Protein AF-V5HJ12-F1 (afdb_monomer_lite)

Organism: Ixodes ricinus (NCBI:txid34613)

Foldseek 3Di:
DDPPPPPPCPPPCDLVNLVVVLVVVVVVLVVVLVVLVVQCVVCPPVVVSNVVSVVVNVVSVVVNVVSVVVSCVVPVDPPPPPPPPPPDDD

pLDDT: mean 74.75, std 15.98, range [45.19, 91.5]

Radius of gyration: 23.04 Å; chains: 1; bounding box: 51×32×72 Å

Secondary structure (DSSP, 8-state):
--GGGGS-------HHHHHHHHHHHHHHHHHHHHHHHHHHHH-TT-HHHHHHHHHHHHHHHHHHHHHHHHHHHHH-S-------------

Structure (mmCIF, N/CA/C/O backbone):
data_AF-V5HJ12-F1
#
_entry.id   AF-V5HJ12-F1
#
loop_
_atom_site.group_PDB
_atom_site.id
_atom_site.type_symbol
_atom_site.label_atom_id
_atom_site.label_alt_id
_atom_site.label_comp_id
_atom_site.label_asym_id
_atom_site.label_entity_id
_atom_site.label_seq_id
_atom_site.pdbx_PDB_ins_code
_atom_site.Cartn_x
_atom_site.Cartn_y
_atom_site.Cartn_z
_atom_site.occupancy
_atom_site.B_iso_or_equiv
_atom_site.auth_seq_id
_atom_site.auth_comp_id
_atom_site.auth_asym_id
_atom_site.auth_atom_id
_atom_site.pdbx_PDB_model_num
ATOM 1 N N . PHE A 1 1 ? 39.526 24.115 -20.920 1.00 47.25 1 PHE A N 1
ATOM 2 C CA . PHE A 1 1 ? 38.161 23.570 -21.058 1.00 47.25 1 PHE A CA 1
ATOM 3 C C . PHE A 1 1 ? 38.306 22.061 -21.255 1.00 47.25 1 PHE A C 1
ATOM 5 O O . PHE A 1 1 ? 39.031 21.669 -22.147 1.00 47.25 1 PHE A O 1
ATOM 12 N N . SER A 1 2 ? 37.792 21.170 -20.410 1.00 45.19 2 SER A N 1
ATOM 13 C CA . SER A 1 2 ? 36.595 21.344 -19.602 1.00 45.19 2 SER A CA 1
ATOM 14 C C . SER A 1 2 ? 36.482 20.313 -18.480 1.00 45.19 2 SER A C 1
ATOM 16 O O . SER A 1 2 ? 36.538 19.113 -18.714 1.00 45.19 2 SER A O 1
ATOM 18 N N . VAL A 1 3 ? 36.113 20.804 -17.301 1.00 49.19 3 VAL A N 1
ATOM 19 C CA . VAL A 1 3 ? 35.479 20.070 -16.187 1.00 49.19 3 VAL A CA 1
ATOM 20 C C . VAL A 1 3 ? 34.089 19.494 -16.557 1.00 49.19 3 VAL A C 1
ATOM 22 O O . VAL A 1 3 ? 33.381 18.969 -15.707 1.00 49.19 3 VAL A O 1
ATOM 25 N N . LEU A 1 4 ? 33.690 19.566 -17.835 1.00 50.38 4 LEU A N 1
ATOM 26 C CA . LEU A 1 4 ? 32.377 19.157 -18.351 1.00 50.38 4 LEU A CA 1
ATOM 27 C C . LEU A 1 4 ? 32.250 17.648 -18.612 1.00 50.38 4 LEU A C 1
ATOM 29 O O . LEU A 1 4 ? 31.140 17.179 -18.838 1.00 50.38 4 LEU A O 1
ATOM 33 N N . ALA A 1 5 ? 33.338 16.873 -18.565 1.00 52.19 5 ALA A N 1
ATOM 34 C CA . ALA A 1 5 ? 33.274 15.435 -18.849 1.00 52.19 5 ALA A CA 1
ATOM 35 C C . ALA A 1 5 ? 32.745 14.587 -17.674 1.00 52.19 5 ALA A C 1
ATOM 37 O O . ALA A 1 5 ? 32.332 13.451 -17.886 1.00 52.19 5 ALA A O 1
ATOM 38 N N . LEU A 1 6 ? 32.708 15.124 -16.447 1.00 48.62 6 LEU A N 1
ATOM 39 C CA . LEU A 1 6 ? 32.287 14.367 -15.257 1.00 48.62 6 LEU A CA 1
ATOM 40 C C . LEU A 1 6 ? 30.843 14.663 -14.811 1.00 48.62 6 LEU A C 1
ATOM 42 O O . LEU A 1 6 ? 30.410 14.197 -13.764 1.00 48.62 6 LEU A O 1
ATOM 46 N N . ALA A 1 7 ? 30.077 15.430 -15.594 1.00 54.41 7 ALA A N 1
ATOM 47 C CA . ALA A 1 7 ? 28.705 15.808 -15.241 1.00 54.41 7 ALA A CA 1
ATOM 48 C C . ALA A 1 7 ? 27.613 14.911 -15.865 1.00 54.41 7 ALA A C 1
ATOM 50 O O . ALA A 1 7 ? 26.431 15.144 -15.619 1.00 54.41 7 ALA A O 1
ATOM 51 N N . ALA A 1 8 ? 27.961 13.901 -16.672 1.00 52.56 8 ALA A N 1
ATOM 52 C CA . ALA A 1 8 ? 26.994 13.289 -17.593 1.00 52.56 8 ALA A CA 1
ATOM 53 C C . ALA A 1 8 ? 26.667 11.800 -17.377 1.00 52.56 8 ALA A C 1
ATOM 55 O O . ALA A 1 8 ? 25.884 11.255 -18.147 1.00 52.56 8 ALA A O 1
ATOM 56 N N . HIS A 1 9 ? 27.168 11.132 -16.334 1.00 49.25 9 HIS A N 1
ATOM 57 C CA . HIS A 1 9 ? 26.711 9.771 -16.016 1.00 49.25 9 HIS A CA 1
ATOM 58 C C . HIS A 1 9 ? 25.573 9.813 -14.993 1.00 49.25 9 HIS A C 1
ATOM 60 O O . HIS A 1 9 ? 25.722 9.460 -13.826 1.00 49.25 9 HIS A O 1
ATOM 66 N N . LYS A 1 10 ? 24.399 10.278 -15.430 1.00 57.31 10 LYS A N 1
ATOM 67 C CA . LYS A 1 10 ? 23.167 10.051 -14.669 1.00 57.31 10 LYS A CA 1
ATOM 68 C C . LYS A 1 10 ? 22.877 8.548 -14.782 1.00 57.31 10 LYS A C 1
ATOM 70 O O . LYS A 1 10 ? 22.720 8.085 -15.912 1.00 57.31 10 LYS A O 1
ATOM 75 N N . PRO A 1 11 ? 22.860 7.768 -13.684 1.00 60.34 11 PRO A N 1
ATOM 76 C CA . PRO A 1 11 ? 22.600 6.338 -13.778 1.00 60.34 11 P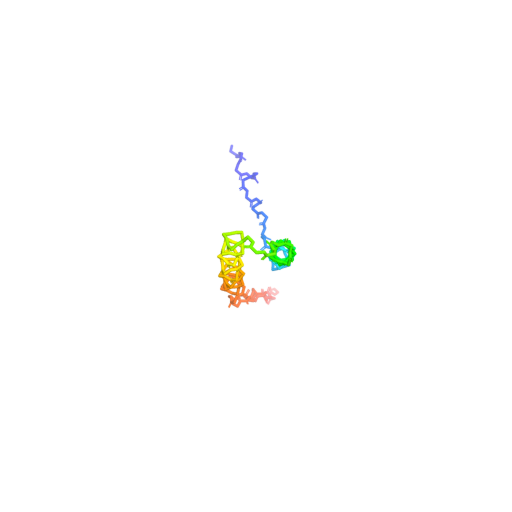RO A CA 1
ATOM 77 C C . PRO A 1 11 ? 21.237 6.154 -14.440 1.00 60.34 11 PRO A C 1
ATOM 79 O O . PRO A 1 11 ? 20.220 6.672 -13.969 1.00 60.34 11 PRO A O 1
ATOM 82 N N . GLN A 1 12 ? 21.238 5.499 -15.598 1.00 67.94 12 GLN A N 1
ATOM 83 C CA . GLN A 1 12 ? 20.028 5.253 -16.357 1.00 67.94 12 GLN A CA 1
ATOM 84 C C . GLN A 1 12 ? 19.241 4.196 -15.585 1.00 67.94 12 GLN A C 1
ATOM 86 O O . GLN A 1 12 ? 19.540 3.012 -15.664 1.00 67.94 12 GLN A O 1
ATOM 91 N N . VAL A 1 13 ? 18.291 4.646 -14.762 1.00 70.56 13 VAL A N 1
ATOM 92 C CA . VAL A 1 13 ? 17.485 3.768 -13.906 1.00 70.56 13 VAL A CA 1
ATOM 93 C C . VAL A 1 13 ? 16.742 2.775 -14.794 1.00 70.56 13 VAL A C 1
ATOM 95 O O . VAL A 1 13 ? 15.816 3.166 -15.524 1.00 70.56 13 VAL A O 1
ATOM 98 N N . THR A 1 14 ? 17.156 1.512 -14.727 1.00 81.50 14 THR A N 1
ATOM 99 C CA . THR A 1 14 ? 16.644 0.438 -15.576 1.00 81.50 14 THR A CA 1
ATOM 100 C C . THR A 1 14 ? 15.239 0.025 -15.139 1.00 81.50 14 THR A C 1
ATOM 102 O O . THR A 1 14 ? 14.775 0.354 -14.043 1.00 81.50 14 THR A O 1
ATOM 105 N N . LEU A 1 15 ? 14.526 -0.719 -15.989 1.00 77.56 15 LEU A N 1
ATOM 106 C CA . LEU A 1 15 ? 13.244 -1.315 -15.602 1.00 77.56 15 LEU A CA 1
ATOM 107 C C . LEU A 1 15 ? 13.404 -2.264 -14.399 1.00 77.56 15 LEU A C 1
ATOM 109 O O . LEU A 1 15 ? 12.529 -2.296 -13.532 1.00 77.56 15 LEU A O 1
ATOM 113 N N . ALA A 1 16 ? 14.528 -2.983 -14.316 1.00 79.81 16 ALA A N 1
ATOM 114 C CA . ALA A 1 16 ? 14.848 -3.863 -13.195 1.00 79.81 16 ALA A CA 1
ATOM 115 C C . ALA A 1 16 ? 14.985 -3.075 -11.882 1.00 79.81 16 ALA A C 1
ATOM 117 O O . ALA A 1 16 ? 14.332 -3.429 -10.903 1.00 79.81 16 ALA A O 1
ATOM 118 N N . ASP A 1 17 ? 15.712 -1.951 -11.887 1.00 79.94 17 ASP A N 1
ATOM 119 C CA . ASP A 1 17 ? 15.860 -1.081 -10.707 1.00 79.94 17 ASP A CA 1
ATOM 120 C C . ASP A 1 17 ? 14.510 -0.524 -10.237 1.00 79.94 17 ASP A C 1
ATOM 122 O O . ASP A 1 17 ? 14.204 -0.504 -9.044 1.00 79.94 17 ASP A O 1
ATOM 126 N N . ARG A 1 18 ? 13.653 -0.109 -11.182 1.00 78.81 18 ARG A N 1
ATOM 127 C CA . ARG A 1 18 ? 12.297 0.382 -10.873 1.00 78.81 18 ARG A CA 1
ATOM 128 C C . ARG A 1 18 ? 11.422 -0.716 -10.278 1.00 78.81 18 ARG A C 1
ATOM 130 O O . ARG A 1 18 ? 10.670 -0.454 -9.342 1.00 78.81 18 ARG A O 1
ATOM 137 N N . THR A 1 19 ? 11.512 -1.928 -10.822 1.00 85.25 19 THR A N 1
ATOM 138 C CA . THR A 1 19 ? 10.734 -3.086 -10.359 1.00 85.25 19 THR A CA 1
ATOM 139 C C . THR A 1 19 ? 11.184 -3.515 -8.967 1.00 85.25 19 THR A C 1
ATOM 141 O O . THR A 1 19 ? 10.349 -3.744 -8.097 1.00 85.25 19 THR A O 1
ATOM 144 N N . MET A 1 20 ? 12.496 -3.542 -8.722 1.00 85.38 20 MET A N 1
ATOM 145 C CA . MET A 1 20 ? 13.071 -3.833 -7.411 1.00 85.38 20 MET A CA 1
ATOM 146 C C . MET A 1 20 ? 12.676 -2.772 -6.374 1.00 85.38 20 MET A C 1
ATOM 148 O O . MET A 1 20 ? 12.281 -3.119 -5.261 1.00 85.38 20 MET A O 1
ATOM 152 N N . GLY A 1 21 ? 12.694 -1.490 -6.754 1.00 85.94 21 GLY A N 1
ATOM 153 C CA . GLY A 1 21 ? 12.223 -0.392 -5.908 1.00 85.94 21 GLY A CA 1
ATOM 154 C C . GLY A 1 21 ? 10.744 -0.519 -5.535 1.00 85.94 21 GLY A C 1
ATOM 155 O O . GLY A 1 21 ? 10.393 -0.387 -4.361 1.00 85.94 21 GLY A O 1
ATOM 156 N N . LEU A 1 22 ? 9.877 -0.851 -6.502 1.00 87.06 22 LEU A N 1
ATOM 157 C CA . LEU A 1 22 ? 8.470 -1.134 -6.216 1.00 87.06 22 LEU A CA 1
ATOM 158 C C . LEU A 1 22 ? 8.325 -2.356 -5.299 1.00 87.06 22 LEU A C 1
ATOM 160 O O . LEU A 1 22 ? 7.559 -2.297 -4.343 1.00 87.06 22 LEU A O 1
ATOM 164 N N . ALA A 1 23 ? 9.056 -3.444 -5.549 1.00 85.25 23 ALA A N 1
ATOM 165 C CA . ALA A 1 23 ? 8.975 -4.661 -4.743 1.00 85.25 23 ALA A CA 1
ATOM 166 C C . ALA A 1 23 ? 9.355 -4.409 -3.273 1.00 85.25 23 ALA A C 1
ATOM 168 O O . ALA A 1 23 ? 8.627 -4.830 -2.373 1.00 85.25 23 ALA A O 1
ATOM 169 N N . ALA A 1 24 ? 10.437 -3.666 -3.022 1.00 89.06 24 ALA A N 1
ATOM 170 C CA . ALA A 1 24 ? 10.851 -3.285 -1.672 1.00 89.06 24 ALA A CA 1
ATOM 171 C C . ALA A 1 24 ? 9.796 -2.411 -0.970 1.00 89.06 24 ALA A C 1
ATOM 173 O O . ALA A 1 24 ? 9.461 -2.639 0.194 1.00 89.06 24 ALA A O 1
ATOM 174 N N . LEU A 1 25 ? 9.223 -1.445 -1.692 1.00 88.81 25 LEU A N 1
ATOM 175 C CA . LEU A 1 25 ? 8.167 -0.581 -1.171 1.00 88.81 25 LEU A CA 1
ATOM 176 C C . LEU A 1 25 ? 6.886 -1.375 -0.858 1.00 88.81 25 LEU A C 1
ATOM 178 O O . LEU A 1 25 ? 6.313 -1.230 0.221 1.00 88.81 25 LEU A O 1
ATOM 182 N N . MET A 1 26 ? 6.477 -2.279 -1.749 1.00 87.62 26 ME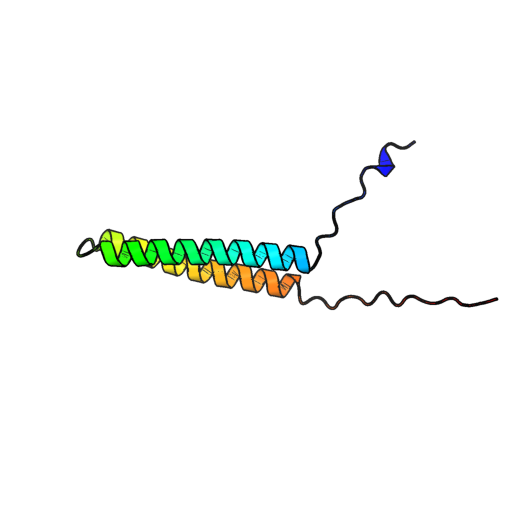T A N 1
ATOM 183 C CA . MET A 1 26 ? 5.329 -3.166 -1.544 1.00 87.62 26 MET A CA 1
ATOM 184 C C . MET A 1 26 ? 5.537 -4.110 -0.355 1.00 87.62 26 MET A C 1
ATOM 186 O O . MET A 1 26 ? 4.606 -4.326 0.423 1.00 87.62 26 MET A O 1
ATOM 190 N N . PHE A 1 27 ? 6.755 -4.623 -0.163 1.00 89.06 27 PHE A N 1
ATOM 191 C CA . PHE A 1 27 ? 7.112 -5.437 0.998 1.00 89.06 27 PHE A CA 1
ATOM 192 C C . PHE A 1 27 ? 6.968 -4.653 2.312 1.00 89.06 27 PHE A C 1
ATOM 194 O O . PHE A 1 27 ? 6.329 -5.131 3.252 1.00 89.06 27 PHE A O 1
ATOM 201 N N . ALA A 1 28 ? 7.473 -3.417 2.368 1.00 88.69 28 ALA A N 1
ATOM 202 C CA . ALA A 1 28 ? 7.336 -2.561 3.547 1.00 88.69 28 ALA A CA 1
ATOM 203 C C . ALA A 1 28 ? 5.865 -2.228 3.868 1.00 88.69 28 ALA A C 1
ATOM 205 O O . ALA A 1 28 ? 5.449 -2.268 5.029 1.00 88.69 28 ALA A O 1
ATOM 206 N N . LEU A 1 29 ? 5.050 -1.945 2.845 1.00 88.44 29 LEU A N 1
ATOM 207 C CA . LEU A 1 29 ? 3.615 -1.686 3.019 1.00 88.44 29 LEU A CA 1
ATOM 208 C C . LEU A 1 29 ? 2.873 -2.937 3.506 1.00 88.44 29 LEU A C 1
ATOM 210 O O . LEU A 1 29 ? 2.030 -2.840 4.400 1.00 88.44 29 LEU A O 1
ATOM 214 N N . ARG A 1 30 ? 3.223 -4.120 2.982 1.00 87.31 30 ARG A N 1
ATOM 215 C CA . ARG A 1 30 ? 2.683 -5.406 3.443 1.00 87.31 30 ARG A CA 1
ATOM 216 C C . ARG A 1 30 ? 3.008 -5.652 4.913 1.00 87.31 30 ARG A C 1
ATOM 218 O O . ARG A 1 30 ? 2.105 -6.026 5.659 1.00 87.31 30 ARG A O 1
ATOM 225 N N . TRP A 1 31 ? 4.249 -5.403 5.328 1.00 89.81 31 TRP A N 1
ATOM 226 C CA . TRP A 1 31 ? 4.674 -5.527 6.723 1.00 89.81 31 TRP A CA 1
ATOM 227 C C . TRP A 1 31 ? 3.893 -4.583 7.646 1.00 89.81 31 TRP A C 1
ATOM 229 O O . TRP A 1 31 ? 3.363 -4.994 8.679 1.00 89.81 31 TRP A O 1
ATOM 239 N N . ARG A 1 32 ? 3.744 -3.314 7.248 1.00 88.12 32 ARG A N 1
ATOM 240 C CA . ARG A 1 32 ? 2.984 -2.319 8.020 1.00 88.12 32 ARG A CA 1
ATOM 241 C C . ARG A 1 32 ? 1.508 -2.696 8.155 1.00 88.12 32 ARG A C 1
ATOM 243 O O . ARG A 1 32 ? 0.915 -2.477 9.209 1.00 88.12 32 ARG A O 1
ATOM 250 N N . LEU A 1 33 ? 0.928 -3.290 7.113 1.00 86.88 33 LEU A N 1
ATOM 251 C CA . LEU A 1 33 ? -0.434 -3.809 7.152 1.00 86.88 33 LEU A CA 1
ATOM 252 C C . LEU A 1 33 ? -0.577 -4.958 8.164 1.00 86.88 33 LEU A C 1
ATOM 254 O O . LEU A 1 33 ? -1.533 -4.956 8.933 1.00 86.88 33 LEU A O 1
ATOM 258 N N . GLU A 1 34 ? 0.368 -5.904 8.217 1.00 88.44 34 GLU A N 1
ATOM 259 C CA . GLU A 1 34 ? 0.342 -6.978 9.230 1.00 88.44 34 GLU A CA 1
ATOM 260 C C . GLU A 1 34 ? 0.431 -6.441 10.642 1.00 88.44 34 GLU A C 1
ATOM 262 O O . GLU A 1 34 ? -0.318 -6.876 11.515 1.00 88.44 34 GLU A O 1
ATOM 267 N N . TYR A 1 35 ? 1.316 -5.470 10.857 1.00 88.25 35 TYR A N 1
ATOM 268 C CA . TYR A 1 35 ? 1.453 -4.822 12.148 1.00 88.25 35 TYR A CA 1
ATOM 269 C C . TYR A 1 35 ? 0.128 -4.198 12.606 1.00 88.25 35 TYR A C 1
ATOM 271 O O . TYR A 1 35 ? -0.302 -4.439 13.733 1.00 88.25 35 TYR A O 1
ATOM 279 N N . LEU A 1 36 ? -0.554 -3.459 11.726 1.00 85.25 36 LEU A N 1
ATOM 280 C CA . LEU A 1 36 ? -1.842 -2.832 12.036 1.00 85.25 36 LEU A CA 1
ATOM 281 C C . LEU A 1 36 ? -2.959 -3.854 12.252 1.00 85.25 36 LEU A C 1
ATOM 283 O O . LEU A 1 36 ? -3.759 -3.693 13.166 1.00 85.25 36 LEU A O 1
ATOM 287 N N . LEU A 1 37 ? -3.000 -4.932 11.469 1.00 84.62 37 LEU A N 1
ATOM 288 C CA . LEU A 1 37 ? -3.959 -6.021 11.684 1.00 84.62 37 LEU A CA 1
ATOM 289 C C . LEU A 1 37 ? -3.726 -6.724 13.026 1.00 84.62 37 LEU A C 1
ATOM 291 O O . LEU A 1 37 ? -4.679 -7.107 13.704 1.00 84.62 37 LEU A O 1
ATOM 295 N N . ASN A 1 38 ? -2.466 -6.880 13.433 1.00 86.62 38 ASN A N 1
ATOM 296 C CA . ASN A 1 38 ? -2.119 -7.454 14.727 1.00 86.62 38 ASN A CA 1
ATOM 297 C C . ASN A 1 38 ? -2.469 -6.503 15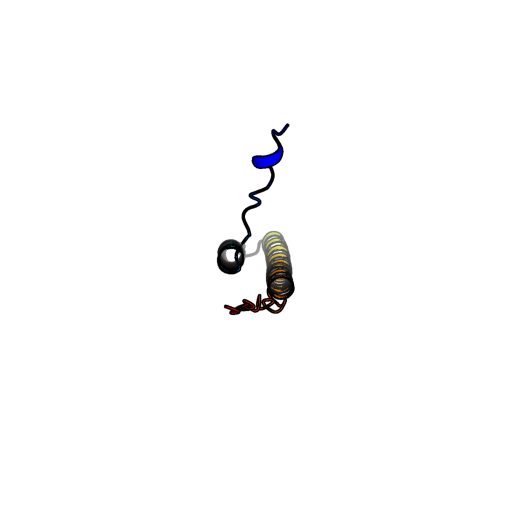.883 1.00 86.62 38 ASN A C 1
ATOM 299 O O . ASN A 1 38 ? -2.957 -6.956 16.915 1.00 86.62 38 ASN A O 1
ATOM 303 N N . GLN A 1 39 ? -2.272 -5.193 15.698 1.00 82.31 39 GLN A N 1
ATOM 304 C CA . GLN A 1 39 ? -2.752 -4.163 16.625 1.00 82.31 39 GLN A CA 1
ATOM 305 C C . GLN A 1 39 ? -4.275 -4.227 16.766 1.00 82.31 39 GLN A C 1
ATOM 307 O O . GLN A 1 39 ? -4.761 -4.261 17.893 1.00 82.31 39 GLN A O 1
ATOM 312 N N . LEU A 1 40 ? -5.011 -4.350 15.653 1.00 80.88 40 LEU A N 1
ATOM 313 C CA . LEU A 1 40 ? -6.474 -4.472 15.631 1.00 80.88 40 LEU A CA 1
ATOM 314 C C . LEU A 1 40 ? -6.964 -5.700 16.417 1.00 80.88 40 LEU A C 1
ATOM 316 O O . LEU A 1 40 ? -7.898 -5.613 17.205 1.00 80.88 40 LEU A O 1
ATOM 320 N N . LYS A 1 41 ? -6.298 -6.850 16.244 1.00 81.94 41 LYS A N 1
ATOM 321 C CA . LYS A 1 41 ? -6.606 -8.077 17.001 1.00 81.94 41 LYS A CA 1
ATOM 322 C C . LYS A 1 41 ? -6.351 -7.930 18.500 1.00 81.94 41 LYS A C 1
ATOM 324 O O . LYS A 1 41 ? -7.039 -8.559 19.295 1.00 81.94 41 LYS A O 1
ATOM 329 N N . LYS A 1 42 ? -5.351 -7.135 18.883 1.00 81.56 42 LYS A N 1
ATOM 330 C CA . LYS A 1 42 ? -4.964 -6.914 20.283 1.00 81.56 42 LYS A CA 1
ATOM 331 C C . LYS A 1 42 ? -5.734 -5.784 20.962 1.00 81.56 42 LYS A C 1
ATOM 333 O O . LYS A 1 42 ? -5.674 -5.697 22.182 1.00 81.56 42 LYS A O 1
ATOM 338 N N . SER A 1 43 ? -6.425 -4.922 20.212 1.00 71.75 43 SER A N 1
ATOM 339 C CA . SER A 1 43 ? -7.065 -3.728 20.783 1.00 71.75 43 SER A CA 1
ATOM 340 C C . SER A 1 43 ? -8.316 -4.041 21.608 1.00 71.75 43 SER A C 1
ATOM 342 O O . SER A 1 43 ? -8.725 -3.191 22.389 1.00 71.75 43 SER A O 1
ATOM 344 N N . GLY A 1 44 ? -8.896 -5.244 21.505 1.00 73.31 44 GLY A N 1
ATOM 345 C CA . GLY A 1 44 ? -10.055 -5.640 22.316 1.00 73.31 44 GLY A CA 1
ATOM 346 C C . GLY A 1 44 ? -11.216 -4.638 22.204 1.00 73.31 44 GLY A C 1
ATOM 347 O O . GLY A 1 44 ? -11.647 -4.321 21.091 1.00 73.31 44 GLY A O 1
ATOM 348 N N . ASP A 1 45 ? -11.677 -4.126 23.352 1.00 72.31 45 ASP A N 1
ATOM 349 C CA . ASP A 1 45 ? -12.743 -3.113 23.487 1.00 72.31 45 ASP A CA 1
ATOM 350 C C . ASP A 1 45 ? -12.267 -1.655 23.362 1.00 72.31 45 ASP A C 1
ATOM 352 O O . ASP A 1 45 ? -13.070 -0.732 23.482 1.00 72.31 45 ASP A O 1
ATOM 356 N N . ASP A 1 46 ? -10.982 -1.414 23.086 1.00 81.31 46 ASP A N 1
ATOM 357 C CA . ASP A 1 46 ? -10.449 -0.063 22.888 1.00 81.31 46 ASP A CA 1
ATOM 358 C C . ASP A 1 46 ? -10.838 0.457 21.490 1.00 81.31 46 ASP A C 1
ATOM 360 O O . ASP A 1 46 ? -10.084 0.375 20.512 1.00 81.31 46 ASP A O 1
ATOM 364 N N . GLU A 1 47 ? -12.085 0.920 21.389 1.00 82.38 47 GLU A N 1
ATOM 365 C CA . GLU A 1 47 ? -12.754 1.342 20.156 1.00 82.38 47 GLU A CA 1
ATOM 366 C C . GLU A 1 47 ? -11.967 2.421 19.406 1.00 82.38 47 GLU A C 1
ATOM 368 O O . GLU A 1 47 ? -11.821 2.343 18.186 1.00 82.38 47 GLU A O 1
ATOM 373 N N . GLN A 1 48 ? -11.337 3.346 20.133 1.00 84.88 48 GLN A N 1
ATOM 374 C CA . GLN A 1 48 ? -10.507 4.384 19.535 1.00 84.88 48 GLN A CA 1
ATOM 375 C C . GLN A 1 48 ? -9.269 3.810 18.828 1.00 84.88 48 GLN A C 1
ATOM 377 O O . GLN A 1 48 ? -8.967 4.195 17.696 1.00 84.88 48 GLN A O 1
ATOM 382 N N . LYS A 1 49 ? -8.578 2.835 19.434 1.00 80.88 49 LYS A N 1
ATOM 383 C CA . LYS A 1 49 ? -7.426 2.175 18.790 1.00 80.88 49 LYS A CA 1
ATOM 384 C C . LYS A 1 49 ? -7.830 1.351 17.573 1.00 80.88 49 LYS A C 1
ATOM 386 O O . LYS A 1 49 ? -7.056 1.269 16.609 1.00 80.88 49 LYS A O 1
ATOM 391 N N . ARG A 1 50 ? -9.022 0.743 17.595 1.00 82.00 50 ARG A N 1
ATOM 392 C CA . ARG A 1 50 ? -9.567 0.043 16.423 1.00 82.00 50 ARG A CA 1
ATOM 393 C C . ARG A 1 50 ? -9.843 1.017 15.285 1.00 82.00 50 ARG A C 1
ATOM 395 O O . ARG A 1 50 ? -9.401 0.760 14.167 1.00 82.00 50 ARG A O 1
ATOM 402 N N . ASP A 1 51 ? -10.499 2.137 15.568 1.00 86.94 51 ASP A N 1
ATOM 403 C CA . ASP A 1 51 ? -10.832 3.155 14.568 1.00 86.94 51 ASP A CA 1
ATOM 404 C C . ASP A 1 51 ? -9.585 3.792 13.947 1.00 86.94 51 ASP A C 1
ATOM 406 O O . ASP A 1 51 ? -9.499 3.955 12.726 1.00 86.94 51 ASP A O 1
ATOM 410 N N . GLU A 1 52 ? -8.580 4.111 14.763 1.00 86.12 52 GLU A N 1
ATOM 411 C CA . GLU A 1 52 ? -7.294 4.627 14.288 1.00 86.12 52 GLU A CA 1
ATOM 412 C C . GLU A 1 52 ? -6.578 3.612 13.390 1.00 86.12 52 GLU A C 1
ATOM 414 O O . GLU A 1 52 ? -6.135 3.947 12.287 1.00 86.12 52 GLU A O 1
ATOM 419 N N . SER A 1 53 ? -6.527 2.348 13.813 1.00 83.31 53 SER A N 1
ATOM 420 C CA . SER A 1 53 ? -5.938 1.267 13.020 1.00 83.31 53 SER A CA 1
ATOM 421 C C . SER A 1 53 ? -6.691 1.055 11.701 1.00 83.31 53 SER A C 1
ATOM 423 O O . SER A 1 53 ? -6.059 0.879 10.659 1.00 83.31 53 SER A O 1
ATOM 425 N N . MET A 1 54 ? -8.025 1.136 11.709 1.00 86.31 54 MET A N 1
ATOM 426 C CA . MET A 1 54 ? -8.867 1.005 10.516 1.00 86.31 54 MET A CA 1
ATOM 427 C C . MET A 1 54 ? -8.617 2.143 9.517 1.00 86.31 54 MET A C 1
ATOM 429 O O . MET A 1 54 ? -8.409 1.888 8.327 1.00 86.31 54 MET A O 1
ATOM 433 N N . LYS A 1 55 ? -8.527 3.393 9.995 1.00 90.69 55 LYS A N 1
ATOM 434 C CA . LYS A 1 55 ? -8.140 4.551 9.169 1.00 90.69 55 LYS A CA 1
ATOM 435 C C . LYS A 1 55 ? -6.755 4.363 8.550 1.00 90.69 55 LYS A C 1
ATOM 437 O O . LYS A 1 55 ? -6.564 4.625 7.361 1.00 90.69 55 LYS A O 1
ATOM 442 N N . MET A 1 56 ? -5.795 3.869 9.331 1.00 87.19 56 MET A N 1
ATOM 443 C CA . MET A 1 56 ? -4.426 3.635 8.868 1.00 87.19 56 MET A CA 1
ATOM 444 C C . MET A 1 56 ? -4.360 2.531 7.798 1.00 87.19 56 MET A C 1
ATOM 446 O O . MET A 1 56 ? -3.614 2.656 6.824 1.00 87.19 56 MET A O 1
ATOM 450 N N . ILE A 1 57 ? -5.170 1.476 7.940 1.00 86.56 57 ILE A N 1
ATOM 451 C CA . ILE A 1 57 ? -5.329 0.406 6.941 1.00 86.56 57 ILE A CA 1
ATOM 452 C C . ILE A 1 57 ? -5.912 0.962 5.637 1.00 86.56 57 ILE A C 1
ATOM 454 O O . ILE A 1 57 ? -5.428 0.632 4.551 1.00 86.56 57 ILE A O 1
ATOM 458 N N . GLU A 1 58 ? -6.935 1.813 5.716 1.00 90.12 58 GLU A N 1
ATOM 459 C CA . GLU A 1 58 ? -7.539 2.406 4.523 1.00 90.12 58 GLU A CA 1
ATOM 460 C C . GLU A 1 58 ? -6.565 3.341 3.79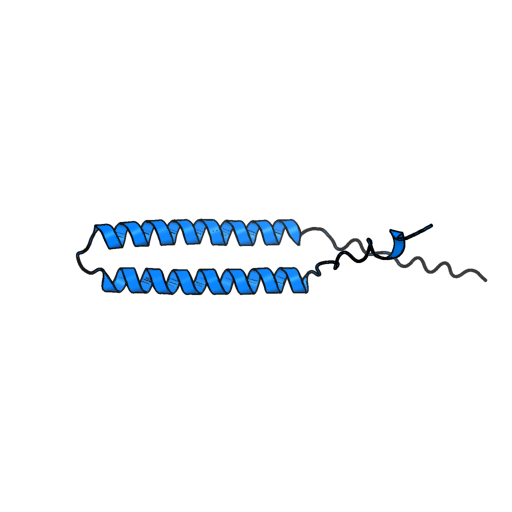4 1.00 90.12 58 GLU A C 1
ATOM 462 O O . GLU A 1 58 ? -6.462 3.300 2.564 1.00 90.12 58 GLU A O 1
ATOM 467 N N . TYR A 1 59 ? -5.794 4.128 4.547 1.00 91.19 59 TYR A N 1
ATOM 468 C CA . TYR A 1 59 ? -4.713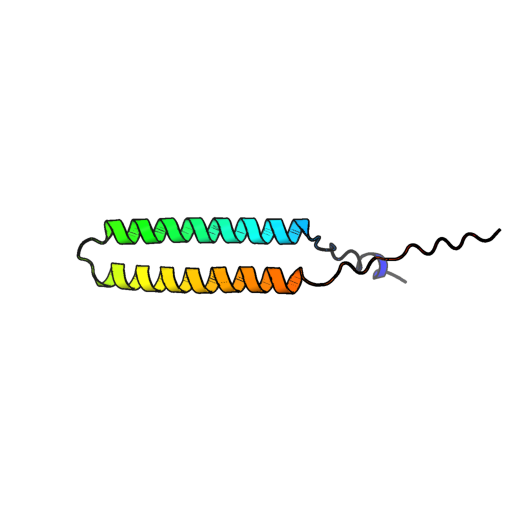 4.942 4.001 1.00 91.19 59 TYR A CA 1
ATOM 469 C C . TYR A 1 59 ? -3.670 4.081 3.272 1.00 91.19 59 TYR A C 1
ATOM 471 O O . TYR A 1 59 ? -3.354 4.343 2.113 1.00 91.19 59 TYR A O 1
ATOM 479 N N . LEU A 1 60 ? -3.206 2.997 3.901 1.00 89.25 60 LEU A N 1
ATOM 480 C CA . LEU A 1 60 ? -2.273 2.042 3.294 1.00 89.25 60 LEU A CA 1
ATOM 481 C C . LEU A 1 60 ? -2.802 1.450 1.987 1.00 89.25 60 LEU A C 1
ATOM 483 O O . LEU A 1 60 ? -2.053 1.316 1.022 1.00 89.25 60 LEU A O 1
ATOM 487 N N . ARG A 1 61 ? -4.097 1.128 1.923 1.00 87.12 61 ARG A N 1
ATOM 488 C CA . ARG A 1 61 ? -4.726 0.616 0.699 1.00 87.12 61 ARG A CA 1
ATOM 489 C C . ARG A 1 61 ? -4.689 1.647 -0.433 1.00 87.12 61 ARG A C 1
ATOM 491 O O . ARG A 1 61 ? -4.402 1.281 -1.574 1.00 87.12 61 ARG A O 1
ATOM 498 N N . LYS A 1 62 ? -4.971 2.919 -0.130 1.00 91.50 62 LYS A N 1
ATOM 499 C CA . LYS A 1 62 ? -4.900 4.025 -1.103 1.00 91.50 62 LYS A CA 1
ATOM 500 C C . LYS A 1 62 ? -3.465 4.233 -1.591 1.00 91.50 62 LYS A C 1
ATOM 502 O O . LYS A 1 62 ? -3.256 4.336 -2.797 1.00 91.50 62 LYS A O 1
ATOM 507 N N . GLU A 1 63 ? -2.496 4.192 -0.680 1.00 88.69 63 GLU A N 1
ATOM 508 C CA . GLU A 1 63 ? -1.074 4.342 -0.999 1.00 88.69 63 GLU A CA 1
ATOM 509 C C . GLU A 1 63 ? -0.554 3.206 -1.890 1.00 88.69 63 GLU A C 1
ATOM 511 O O . GLU A 1 63 ? 0.071 3.465 -2.915 1.00 88.69 63 GLU A O 1
ATOM 516 N N . ILE A 1 64 ? -0.885 1.947 -1.576 1.00 87.00 64 ILE A N 1
ATOM 517 C CA . ILE A 1 64 ? -0.533 0.795 -2.424 1.00 87.00 64 ILE A CA 1
ATOM 518 C C . ILE A 1 64 ? -1.066 0.994 -3.848 1.00 87.00 64 ILE A C 1
ATOM 520 O O . ILE A 1 64 ? -0.328 0.842 -4.822 1.00 87.00 64 ILE A O 1
ATOM 524 N N . LYS A 1 65 ? -2.346 1.366 -3.982 1.00 89.56 65 LYS A N 1
ATOM 525 C CA . LYS A 1 65 ? -2.971 1.589 -5.292 1.00 89.56 65 LYS A CA 1
ATOM 526 C C . LYS A 1 65 ? -2.278 2.716 -6.062 1.00 89.56 65 LYS A C 1
ATOM 528 O O . LYS A 1 65 ? -2.061 2.584 -7.265 1.00 89.56 65 LYS A O 1
ATOM 533 N N . TYR A 1 66 ? -1.922 3.800 -5.377 1.00 90.31 66 TYR A N 1
ATOM 534 C CA . TYR A 1 66 ? -1.204 4.925 -5.968 1.00 90.31 66 TYR A CA 1
ATOM 535 C C . TYR A 1 66 ? 0.176 4.508 -6.488 1.00 90.31 66 TYR A C 1
ATOM 537 O O . TYR A 1 66 ? 0.486 4.746 -7.653 1.00 90.31 66 TYR A O 1
ATOM 545 N N . GLN A 1 67 ? 0.970 3.822 -5.668 1.00 86.88 67 GLN A N 1
ATOM 546 C CA . GLN A 1 67 ? 2.331 3.403 -6.014 1.00 86.88 67 GLN A CA 1
ATOM 547 C C . GLN A 1 67 ? 2.353 2.425 -7.192 1.00 86.88 67 GLN A C 1
ATOM 549 O O . GLN A 1 67 ? 3.155 2.580 -8.115 1.00 86.88 67 GLN A O 1
ATOM 554 N N . VAL A 1 68 ? 1.412 1.474 -7.223 1.00 86.94 68 VAL A N 1
ATOM 555 C CA . VAL A 1 68 ? 1.227 0.570 -8.369 1.00 86.94 68 VAL A CA 1
ATOM 556 C C . VAL A 1 68 ? 0.849 1.352 -9.628 1.00 86.94 68 VAL A C 1
ATOM 558 O O . VAL A 1 68 ? 1.440 1.133 -10.682 1.00 86.94 68 VAL A O 1
ATOM 561 N N . ASN A 1 69 ? -0.089 2.298 -9.537 1.00 87.94 69 ASN A N 1
ATOM 562 C CA . ASN A 1 69 ? -0.501 3.101 -10.688 1.00 87.94 69 ASN A CA 1
ATOM 563 C C . ASN A 1 69 ? 0.646 3.968 -11.237 1.00 87.94 69 ASN A C 1
ATOM 565 O O . ASN A 1 69 ? 0.853 4.027 -12.447 1.00 87.94 69 ASN A O 1
ATOM 569 N N . VAL A 1 70 ? 1.431 4.596 -10.357 1.00 86.31 70 VAL A N 1
ATOM 570 C CA . VAL A 1 70 ? 2.621 5.373 -10.739 1.00 86.31 70 VAL A CA 1
ATOM 571 C C . VAL A 1 70 ? 3.655 4.484 -11.426 1.00 86.31 70 VAL A C 1
ATOM 573 O O . VAL A 1 70 ? 4.234 4.884 -12.437 1.00 86.31 70 VAL A O 1
ATOM 576 N N . PHE A 1 71 ? 3.890 3.280 -10.903 1.00 84.19 71 PHE A N 1
ATOM 577 C CA . PHE A 1 71 ? 4.802 2.331 -11.529 1.00 84.19 71 PHE A CA 1
ATOM 578 C C . PHE A 1 71 ? 4.331 1.937 -12.930 1.00 84.19 71 PHE A C 1
ATOM 580 O O . PHE A 1 71 ? 5.119 2.025 -13.871 1.00 84.19 71 PHE A O 1
ATOM 587 N N . LEU A 1 72 ? 3.054 1.576 -13.089 1.00 83.75 72 LEU A N 1
ATOM 588 C CA . LEU A 1 72 ? 2.482 1.223 -14.388 1.00 83.75 72 LEU A CA 1
ATOM 589 C C . LEU A 1 72 ? 2.646 2.371 -15.389 1.00 83.75 72 LEU A C 1
ATOM 591 O O . LEU A 1 72 ? 3.234 2.156 -16.439 1.00 83.75 72 LEU A O 1
ATOM 595 N N . GLN A 1 73 ? 2.267 3.602 -15.030 1.00 83.75 73 GLN A N 1
ATOM 596 C CA . GLN A 1 73 ? 2.422 4.778 -15.903 1.00 83.75 73 GLN A CA 1
ATOM 597 C C . GLN A 1 73 ? 3.876 5.029 -16.334 1.00 83.75 73 GLN A C 1
ATOM 599 O O . GLN A 1 73 ? 4.138 5.439 -17.463 1.00 83.75 73 GLN A O 1
ATOM 604 N N . ARG A 1 74 ? 4.839 4.792 -15.435 1.00 78.06 74 ARG A N 1
ATOM 605 C CA . ARG A 1 74 ? 6.275 4.997 -15.696 1.00 78.06 74 ARG A CA 1
ATOM 606 C C . ARG A 1 74 ? 6.937 3.850 -16.458 1.00 78.06 74 ARG A C 1
ATOM 608 O O . ARG A 1 74 ? 8.094 3.996 -16.861 1.00 78.06 74 ARG A O 1
ATOM 615 N N . THR A 1 75 ? 6.257 2.717 -16.599 1.00 72.94 75 THR A N 1
ATOM 616 C CA . THR A 1 75 ? 6.773 1.506 -17.255 1.00 72.94 75 THR A CA 1
ATOM 617 C C . THR A 1 75 ? 5.998 1.138 -18.520 1.00 72.94 75 THR A C 1
ATOM 619 O O . THR A 1 75 ? 6.499 0.355 -19.315 1.00 72.94 75 THR A O 1
ATOM 622 N N . SER A 1 76 ? 4.840 1.758 -18.768 1.00 65.69 76 SER A N 1
ATOM 623 C CA . SER A 1 76 ? 3.994 1.550 -19.951 1.00 65.69 76 SER A CA 1
ATOM 624 C C . SER A 1 76 ? 4.432 2.313 -21.212 1.00 65.69 76 SER A C 1
ATOM 626 O O . SER A 1 76 ? 3.737 2.252 -22.223 1.00 65.69 76 SER A O 1
ATOM 628 N N . ALA A 1 77 ? 5.554 3.040 -21.186 1.00 58.44 77 ALA A N 1
ATOM 629 C CA . ALA A 1 77 ? 6.127 3.613 -22.405 1.00 58.44 77 ALA A CA 1
ATOM 630 C C . ALA A 1 77 ? 6.756 2.487 -23.248 1.00 58.44 77 ALA A C 1
ATOM 632 O O . ALA A 1 77 ? 7.520 1.693 -22.690 1.00 58.44 77 ALA A O 1
ATOM 633 N N . PRO A 1 78 ? 6.470 2.395 -24.561 1.00 51.12 78 PRO A N 1
ATOM 634 C CA . PRO A 1 78 ? 7.107 1.397 -25.404 1.00 51.12 78 PRO A CA 1
ATOM 635 C C . PRO A 1 78 ? 8.615 1.625 -25.358 1.00 51.12 78 PRO A C 1
ATOM 637 O O . PRO A 1 78 ? 9.077 2.764 -25.448 1.00 51.12 78 PRO A O 1
ATOM 640 N N . ALA A 1 79 ? 9.377 0.542 -25.194 1.00 54.81 79 ALA A N 1
ATOM 641 C CA . ALA A 1 79 ? 10.805 0.569 -25.448 1.00 54.81 79 ALA A CA 1
ATOM 642 C C . ALA A 1 79 ? 10.971 1.091 -26.874 1.00 54.81 79 ALA A C 1
ATOM 644 O O . ALA A 1 79 ? 10.621 0.395 -27.826 1.00 54.81 79 ALA A O 1
ATOM 645 N N . THR A 1 80 ? 11.411 2.340 -27.025 1.00 47.16 80 THR A N 1
ATOM 646 C CA . THR A 1 80 ? 11.817 2.870 -28.316 1.00 47.16 80 THR A CA 1
ATOM 647 C C . THR A 1 80 ? 12.965 1.976 -28.746 1.00 47.16 80 THR A C 1
ATOM 649 O O . THR A 1 80 ? 14.075 2.087 -28.231 1.00 47.16 80 THR A O 1
ATOM 652 N N . SER A 1 81 ? 12.656 1.001 -29.598 1.00 46.34 81 SER A N 1
ATOM 653 C CA . SER A 1 81 ? 13.631 0.168 -30.266 1.00 46.34 81 SER A CA 1
ATOM 654 C C . SER A 1 81 ? 14.531 1.130 -31.020 1.00 46.34 81 SER A C 1
ATOM 656 O O . SER A 1 81 ? 14.136 1.677 -32.049 1.00 46.34 81 SER A O 1
ATOM 658 N N . THR A 1 82 ? 15.710 1.398 -30.474 1.00 46.88 82 THR A N 1
ATOM 659 C CA . THR A 1 82 ? 16.824 1.929 -31.239 1.00 46.88 82 THR A CA 1
ATOM 660 C C . THR A 1 82 ? 17.077 0.901 -32.329 1.00 46.88 82 THR A C 1
ATOM 662 O O . THR A 1 82 ? 17.723 -0.118 -32.099 1.00 46.88 82 THR A O 1
ATOM 665 N N . SER A 1 83 ? 16.472 1.120 -33.499 1.00 48.53 83 SER A N 1
ATOM 666 C CA . SER A 1 83 ? 16.858 0.439 -34.719 1.00 48.53 83 SER A CA 1
ATOM 667 C C . SER A 1 83 ? 18.331 0.761 -34.905 1.00 48.53 83 SER A C 1
ATOM 669 O O . SER A 1 83 ? 18.689 1.908 -35.187 1.00 48.53 83 SER A O 1
ATOM 671 N N . VAL A 1 84 ? 19.188 -0.223 -34.659 1.00 50.97 84 VAL A N 1
ATOM 672 C CA . VAL A 1 84 ? 20.566 -0.176 -35.124 1.00 50.97 84 VAL A CA 1
ATOM 673 C C . VAL A 1 84 ? 20.447 -0.146 -36.642 1.00 50.97 84 VAL A C 1
ATOM 675 O O . VAL A 1 84 ? 20.090 -1.142 -37.264 1.00 50.97 84 VAL A O 1
ATOM 678 N N . SER A 1 85 ? 20.589 1.048 -37.214 1.00 45.44 85 SER A N 1
ATOM 679 C CA . SER A 1 85 ? 20.775 1.203 -38.647 1.00 45.44 85 SER A CA 1
ATOM 680 C C . SER A 1 85 ? 22.178 0.686 -38.914 1.00 45.44 85 SER A C 1
ATOM 682 O O . SER A 1 85 ? 23.156 1.391 -38.667 1.00 45.44 85 SER A O 1
ATOM 684 N N . ASP A 1 86 ? 22.271 -0.577 -39.321 1.00 51.38 86 ASP A N 1
ATOM 685 C CA . ASP A 1 86 ? 23.454 -1.093 -39.990 1.00 51.38 86 ASP A CA 1
ATOM 686 C C . ASP A 1 86 ? 23.572 -0.336 -41.317 1.00 51.38 86 ASP A C 1
ATOM 688 O O . ASP A 1 86 ? 23.106 -0.792 -42.361 1.00 51.38 86 ASP A O 1
ATOM 692 N N . ASP A 1 87 ? 24.196 0.844 -41.282 1.00 48.88 87 ASP A N 1
ATOM 693 C CA . ASP A 1 87 ? 24.818 1.422 -42.469 1.00 48.88 87 ASP A CA 1
ATOM 694 C C . ASP A 1 87 ? 26.051 0.576 -42.804 1.00 48.88 87 ASP A C 1
ATOM 696 O O . ASP A 1 87 ? 27.209 0.938 -42.602 1.00 48.88 87 ASP A O 1
ATOM 700 N N . ALA A 1 88 ? 25.762 -0.614 -43.323 1.00 52.66 88 ALA A N 1
ATOM 701 C CA . ALA A 1 88 ? 26.627 -1.299 -44.246 1.00 52.66 88 ALA A CA 1
ATOM 702 C C . ALA A 1 88 ? 26.620 -0.498 -45.550 1.00 52.66 88 ALA A C 1
ATOM 704 O O . ALA A 1 88 ? 25.699 -0.616 -46.363 1.00 52.66 88 ALA A O 1
ATOM 705 N N . LYS A 1 89 ? 27.680 0.270 -45.805 1.00 46.75 89 LYS A N 1
ATOM 706 C CA . LYS A 1 89 ? 28.117 0.434 -47.188 1.00 46.75 89 LYS A CA 1
ATOM 707 C C . LYS A 1 89 ? 29.625 0.605 -47.308 1.00 46.75 89 LYS A C 1
ATOM 709 O O . LYS A 1 89 ? 30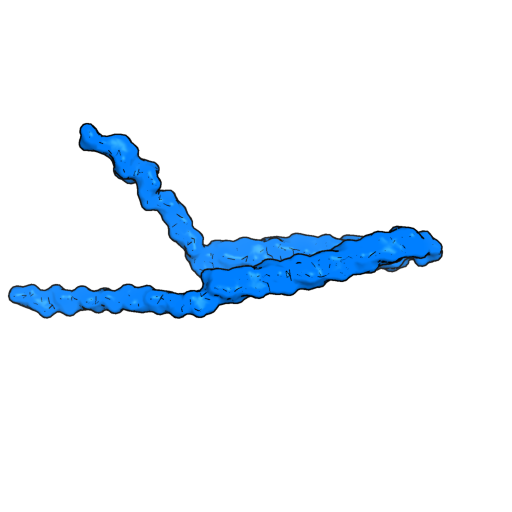.221 1.455 -46.655 1.00 46.75 89 LYS A O 1
ATOM 714 N N . ALA A 1 90 ? 30.150 -0.306 -48.124 1.00 45.34 90 ALA A N 1
ATOM 715 C CA . ALA A 1 90 ? 31.517 -0.498 -48.582 1.00 45.34 90 ALA A CA 1
ATOM 716 C C . ALA A 1 90 ? 32.159 0.749 -49.198 1.00 45.34 90 ALA A C 1
ATOM 718 O O . ALA A 1 90 ? 31.407 1.595 -49.737 1.00 45.34 90 ALA A O 1
#

Sequence (90 aa):
FSVLALAAHKPQVTLADRTMGLAALMFALRWRLEYLLNQLKKSGDDEQKRDESMKMIEYLRKEIKYQVNVFLQRTSAPATSTSVSDDAKA